Protein AF-A0A316QH50-F1 (afdb_monomer_lite)

Secondary structure (DSSP, 8-state):
-PPEEEEEEEEEETTEEEEEEEEEETTTEEEEE-HHHHHHHHHH-SSEEESEEE-TTT-SEEE-TTTT-----EEE-STT--EESSTTS-TTTTTEEEEEEEEETTEEEEEEEETT--EEEESS----S------

Structure (mmCIF, N/CA/C/O backbone):
data_AF-A0A316QH50-F1
#
_entry.id   AF-A0A316QH50-F1
#
loop_
_atom_site.group_PDB
_atom_site.id
_atom_site.type_symbol
_atom_site.label_atom_id
_atom_site.label_alt_id
_atom_site.label_comp_id
_atom_site.label_asym_id
_atom_site.label_entity_id
_atom_site.label_seq_id
_atom_site.pdbx_PDB_ins_code
_atom_site.Cartn_x
_atom_site.Cartn_y
_atom_site.Cartn_z
_atom_site.occupancy
_atom_site.B_iso_or_equiv
_atom_site.auth_seq_id
_atom_site.auth_comp_id
_atom_site.auth_asym_id
_atom_site.auth_atom_id
_atom_site.pdbx_PDB_model_num
ATOM 1 N N . MET A 1 1 ? -9.126 8.677 -16.402 1.00 55.25 1 MET A N 1
ATOM 2 C CA . MET A 1 1 ? -8.039 7.739 -16.048 1.00 55.25 1 MET A CA 1
ATOM 3 C C . MET A 1 1 ? -8.202 7.402 -14.581 1.00 55.25 1 MET A C 1
ATOM 5 O O . MET A 1 1 ? -8.255 8.334 -13.790 1.00 55.25 1 MET A O 1
ATOM 9 N N . CYS A 1 2 ? -8.343 6.121 -14.247 1.00 78.88 2 CYS A N 1
ATOM 10 C CA . CYS A 1 2 ? -8.346 5.657 -12.861 1.00 78.88 2 CYS A CA 1
ATOM 11 C C . CYS A 1 2 ? -6.913 5.779 -12.317 1.00 78.88 2 CYS A C 1
ATOM 13 O O . CYS A 1 2 ? -5.985 5.302 -12.977 1.00 78.88 2 CYS A O 1
ATOM 15 N N . ARG A 1 3 ? -6.699 6.487 -11.199 1.00 91.44 3 ARG A N 1
ATOM 16 C CA . ARG A 1 3 ? -5.365 6.526 -10.568 1.00 91.44 3 ARG A CA 1
ATOM 17 C C . ARG A 1 3 ? -5.159 5.218 -9.808 1.00 91.44 3 ARG A C 1
ATOM 19 O O . ARG A 1 3 ? -6.117 4.682 -9.256 1.00 91.44 3 ARG A O 1
ATOM 26 N N . LYS A 1 4 ? -3.923 4.722 -9.761 1.00 92.81 4 LYS A N 1
ATOM 27 C CA . LYS A 1 4 ? -3.580 3.562 -8.927 1.00 92.81 4 LYS A CA 1
ATOM 28 C C . LYS A 1 4 ? -2.922 4.046 -7.650 1.00 92.81 4 LYS A C 1
ATOM 30 O O . LYS A 1 4 ? -1.982 4.834 -7.723 1.00 92.81 4 LYS A O 1
ATOM 35 N N . LEU A 1 5 ? -3.415 3.585 -6.514 1.00 93.69 5 LEU A N 1
ATOM 36 C CA . LEU A 1 5 ? -2.927 3.922 -5.188 1.00 93.69 5 LEU A CA 1
ATOM 37 C C . LEU A 1 5 ? -2.347 2.661 -4.558 1.00 93.69 5 LEU A C 1
ATOM 39 O O . LEU A 1 5 ? -3.079 1.721 -4.267 1.00 93.69 5 LEU A O 1
ATOM 43 N N . ILE A 1 6 ? -1.034 2.628 -4.371 1.00 91.44 6 ILE A N 1
ATOM 44 C CA . ILE A 1 6 ? -0.335 1.474 -3.802 1.00 91.44 6 ILE A CA 1
ATOM 45 C C . ILE A 1 6 ? 0.029 1.816 -2.364 1.00 91.44 6 ILE A C 1
ATOM 47 O O . ILE A 1 6 ? 0.775 2.770 -2.151 1.00 91.44 6 ILE A O 1
ATOM 51 N N . VAL A 1 7 ? -0.497 1.078 -1.387 1.00 90.50 7 VAL A N 1
ATOM 52 C CA . VAL A 1 7 ? -0.192 1.316 0.032 1.00 90.50 7 VAL A CA 1
ATOM 53 C C . VAL A 1 7 ? 1.290 1.082 0.292 1.00 90.50 7 VAL A C 1
ATOM 55 O O . VAL A 1 7 ? 1.805 0.005 -0.003 1.00 90.50 7 VAL A O 1
ATOM 58 N N . THR A 1 8 ? 1.959 2.086 0.863 1.00 88.00 8 THR A N 1
ATOM 59 C CA . THR A 1 8 ? 3.381 2.013 1.203 1.00 88.00 8 THR A CA 1
ATOM 60 C C . THR A 1 8 ? 3.646 1.864 2.688 1.00 88.00 8 THR A C 1
ATOM 62 O O . THR A 1 8 ? 4.455 1.027 3.077 1.00 88.00 8 THR A O 1
ATOM 65 N N . ASN A 1 9 ? 2.967 2.657 3.516 1.00 89.62 9 ASN A N 1
ATOM 66 C CA . ASN A 1 9 ? 3.182 2.676 4.959 1.00 89.62 9 ASN A CA 1
ATOM 67 C C . ASN A 1 9 ? 1.857 2.880 5.697 1.00 89.62 9 ASN A C 1
ATOM 69 O O . ASN A 1 9 ? 0.937 3.514 5.178 1.00 89.62 9 ASN A O 1
ATOM 73 N N . GLU A 1 10 ? 1.809 2.425 6.945 1.00 91.44 10 GLU A N 1
ATOM 74 C CA . GLU A 1 10 ? 0.779 2.810 7.906 1.00 91.44 10 GLU A CA 1
ATOM 75 C C . GLU A 1 10 ? 1.294 3.903 8.834 1.00 91.44 10 GLU A C 1
ATOM 77 O O . GLU A 1 10 ? 2.422 3.847 9.326 1.00 91.44 10 GLU A O 1
ATOM 82 N N . LEU A 1 11 ? 0.450 4.894 9.100 1.00 92.25 11 LEU A N 1
ATOM 83 C CA . LEU A 1 11 ? 0.769 6.036 9.943 1.00 92.25 11 LEU A CA 1
ATOM 84 C C . LEU A 1 11 ? 0.195 5.839 11.339 1.00 92.25 11 LEU A C 1
ATOM 86 O O . LEU A 1 11 ? -1.002 5.592 11.491 1.00 92.25 11 LEU A O 1
ATOM 90 N N . PHE A 1 12 ? 1.031 6.014 12.358 1.00 91.56 12 PHE A N 1
ATOM 91 C CA . PHE A 1 12 ? 0.646 5.913 13.762 1.00 91.56 12 PHE A CA 1
ATOM 92 C C . PHE A 1 12 ? 1.090 7.146 14.556 1.00 91.56 12 PHE A C 1
ATOM 94 O O . PHE A 1 12 ? 2.076 7.797 14.228 1.00 91.56 12 PHE A O 1
ATOM 101 N N . LEU A 1 13 ? 0.371 7.444 15.636 1.00 88.69 13 LEU A N 1
ATOM 102 C CA . LEU A 1 13 ? 0.790 8.353 16.700 1.00 88.69 13 LEU A CA 1
ATOM 103 C C . LEU A 1 13 ? 0.671 7.607 18.029 1.00 88.69 13 LEU A C 1
ATOM 105 O O . LEU A 1 13 ? -0.430 7.410 18.549 1.00 88.69 13 LEU A O 1
ATOM 109 N N . GLY A 1 14 ? 1.805 7.153 18.565 1.00 86.19 14 GLY A N 1
ATOM 110 C CA . GLY A 1 14 ? 1.794 6.175 19.653 1.00 86.19 14 GLY A CA 1
ATOM 111 C C . GLY A 1 14 ? 1.090 4.888 19.207 1.00 86.19 14 GLY A C 1
ATOM 112 O O . GLY A 1 14 ? 1.459 4.309 18.191 1.00 86.19 14 GLY A O 1
ATOM 113 N N . SER A 1 15 ? 0.058 4.460 19.939 1.00 85.94 15 SER A N 1
ATOM 114 C CA . SER A 1 15 ? -0.761 3.283 19.603 1.00 85.94 15 SER A CA 1
ATOM 115 C C . SER A 1 15 ? -1.937 3.577 18.664 1.00 85.94 15 SER A C 1
ATOM 117 O O . SER A 1 15 ? -2.634 2.655 18.249 1.00 85.94 15 SER A O 1
ATOM 119 N N . ARG A 1 16 ? -2.192 4.849 18.334 1.00 89.81 16 ARG A N 1
ATOM 120 C CA . ARG A 1 16 ? -3.332 5.249 17.505 1.00 89.81 16 ARG A CA 1
ATOM 121 C C . ARG A 1 16 ? -2.949 5.261 16.030 1.00 89.81 16 ARG A C 1
ATOM 123 O O . ARG A 1 16 ? -2.061 6.017 15.645 1.00 89.81 16 ARG A O 1
ATOM 130 N N . GLN A 1 17 ? -3.688 4.530 15.202 1.00 90.94 17 GLN A N 1
ATOM 131 C CA . GLN A 1 17 ? -3.578 4.639 13.749 1.00 90.94 17 GLN A CA 1
ATOM 132 C C . GLN A 1 17 ? -4.154 5.979 13.258 1.00 90.94 17 GLN A C 1
ATOM 134 O O . GLN A 1 17 ? -5.227 6.414 13.684 1.00 90.94 17 GLN A O 1
ATOM 139 N N . LEU A 1 18 ? -3.419 6.648 12.372 1.00 93.38 18 LEU A N 1
ATOM 140 C CA . LEU A 1 18 ? -3.817 7.900 11.725 1.00 93.38 18 LEU A CA 1
ATOM 141 C C . LEU A 1 18 ? -4.323 7.673 10.298 1.00 93.38 18 LEU A C 1
ATOM 143 O O . LEU A 1 18 ? -5.246 8.357 9.855 1.00 93.38 18 LEU A O 1
ATOM 147 N N . GLY A 1 19 ? -3.724 6.723 9.580 1.00 94.38 19 GLY A N 1
ATOM 148 C CA . GLY A 1 19 ? -4.037 6.478 8.180 1.00 94.38 19 GLY A CA 1
ATOM 149 C C . GLY A 1 19 ? -2.936 5.716 7.457 1.00 94.38 19 GLY A C 1
ATOM 150 O O . GLY A 1 19 ? -2.190 4.954 8.070 1.00 94.38 19 GLY A O 1
ATOM 151 N N . TYR A 1 20 ? -2.851 5.945 6.154 1.00 94.06 20 TYR A N 1
ATOM 152 C CA . TYR A 1 20 ? -1.960 5.259 5.230 1.00 94.06 20 TYR A CA 1
ATOM 153 C C . TYR A 1 20 ? -1.273 6.267 4.318 1.00 94.06 20 TYR A C 1
ATOM 155 O O . TYR A 1 20 ? -1.890 7.235 3.870 1.00 94.06 20 TYR A O 1
ATOM 163 N N . GLU A 1 21 ? -0.017 5.990 3.992 1.00 93.69 21 GLU A N 1
ATOM 164 C CA . GLU A 1 21 ? 0.671 6.607 2.864 1.00 93.69 21 GLU A CA 1
ATOM 165 C C . GLU A 1 21 ? 0.545 5.693 1.653 1.00 93.69 21 GLU A C 1
ATOM 167 O O . GLU A 1 21 ? 0.735 4.477 1.758 1.00 93.69 21 GLU A O 1
ATOM 172 N N . LEU A 1 22 ? 0.231 6.280 0.502 1.00 93.00 22 LEU A N 1
ATOM 173 C CA . LEU A 1 22 ? 0.083 5.567 -0.755 1.00 93.00 22 LEU A CA 1
ATOM 174 C C . LEU A 1 22 ? 0.911 6.233 -1.844 1.00 93.00 22 LEU A C 1
ATOM 176 O O . LEU A 1 22 ? 0.954 7.459 -1.960 1.00 93.00 22 LEU A O 1
ATOM 180 N N . TYR A 1 23 ? 1.516 5.415 -2.694 1.00 92.38 23 TYR A N 1
ATOM 181 C CA . TYR A 1 23 ? 2.143 5.868 -3.921 1.00 92.38 23 TYR A CA 1
ATOM 182 C C . TYR A 1 23 ? 1.113 5.928 -5.051 1.00 92.38 23 TYR A C 1
ATOM 184 O O . TYR A 1 23 ? 0.477 4.928 -5.390 1.00 92.38 23 TYR A O 1
ATOM 192 N N . SER A 1 24 ? 0.944 7.115 -5.629 1.00 93.31 24 SER A N 1
ATOM 193 C CA . SER A 1 24 ? -0.056 7.418 -6.651 1.00 93.31 24 SER A CA 1
ATOM 194 C C . SER A 1 24 ? 0.552 7.354 -8.049 1.00 93.31 24 SER A C 1
ATOM 196 O O . SER A 1 24 ? 1.401 8.169 -8.418 1.00 93.31 24 SER A O 1
ATOM 198 N N . LEU A 1 25 ? 0.091 6.410 -8.867 1.00 90.50 25 LEU A N 1
ATOM 199 C CA . LEU A 1 25 ? 0.437 6.301 -10.284 1.00 90.50 25 LEU A CA 1
ATOM 200 C C . LEU A 1 25 ? -0.676 6.889 -11.173 1.00 90.50 25 LEU A C 1
ATOM 202 O O . LEU A 1 25 ? -1.862 6.736 -10.865 1.00 90.50 25 LEU A O 1
ATOM 206 N N . PRO A 1 26 ? -0.323 7.524 -12.311 1.00 90.12 26 PRO A N 1
ATOM 207 C CA . PRO A 1 26 ? 1.025 7.623 -12.888 1.00 90.12 26 PRO A CA 1
ATOM 208 C C . PRO A 1 26 ? 1.850 8.822 -12.389 1.00 90.12 26 PRO A C 1
ATOM 210 O O . PRO A 1 26 ? 3.000 8.965 -12.790 1.00 90.12 26 PRO A O 1
ATOM 213 N N . LYS A 1 27 ? 1.282 9.698 -11.550 1.00 90.25 27 LYS A N 1
ATOM 214 C CA . LYS A 1 27 ? 1.926 10.959 -11.140 1.00 90.25 27 LYS A CA 1
ATOM 215 C C . LYS A 1 27 ? 3.234 10.770 -10.364 1.00 90.25 27 LYS A C 1
ATOM 217 O O . LYS A 1 27 ? 4.097 11.638 -10.421 1.00 90.25 27 LYS A O 1
ATOM 222 N N . GLY A 1 28 ? 3.381 9.655 -9.654 1.00 88.94 28 GLY A N 1
ATOM 223 C CA . GLY A 1 28 ? 4.561 9.340 -8.855 1.00 88.94 28 GLY A CA 1
ATOM 224 C C . GLY A 1 28 ? 4.676 10.164 -7.570 1.00 88.94 28 GLY A C 1
ATOM 225 O O . GLY A 1 28 ? 5.790 10.465 -7.133 1.00 88.94 28 GLY A O 1
ATOM 226 N N . GLU A 1 29 ? 3.537 10.546 -6.993 1.00 92.19 29 GLU A N 1
ATOM 227 C CA . GLU A 1 29 ? 3.428 11.311 -5.745 1.00 92.19 29 GLU A CA 1
ATOM 228 C C . GLU A 1 29 ? 3.059 10.402 -4.566 1.00 92.19 29 GLU A C 1
ATOM 230 O O . GLU A 1 29 ? 2.436 9.355 -4.752 1.00 92.19 29 GLU A O 1
ATOM 235 N N . VAL A 1 30 ? 3.433 10.815 -3.356 1.00 91.88 30 VAL A N 1
ATOM 236 C CA . VAL A 1 30 ? 2.981 10.182 -2.112 1.00 91.88 30 VAL A CA 1
ATOM 237 C C . VAL A 1 30 ? 1.783 10.968 -1.603 1.00 91.88 30 VAL A C 1
ATOM 239 O O . VAL A 1 30 ? 1.832 12.195 -1.526 1.00 91.88 30 VAL A O 1
ATOM 242 N N . VAL A 1 31 ? 0.708 10.260 -1.288 1.00 95.00 31 VAL A N 1
ATOM 243 C CA . VAL A 1 31 ? -0.541 10.829 -0.780 1.00 95.00 31 VAL A CA 1
ATOM 244 C C . VAL A 1 31 ? -0.933 10.135 0.511 1.00 95.00 31 VAL A C 1
ATOM 246 O O . VAL A 1 31 ? -0.689 8.943 0.680 1.00 95.00 31 VAL A O 1
ATOM 249 N N . GLU A 1 32 ? -1.561 10.879 1.411 1.00 95.31 32 GLU A N 1
ATOM 250 C CA . GLU A 1 32 ? -2.022 10.367 2.697 1.00 95.31 32 GLU A CA 1
ATOM 251 C C . GLU A 1 32 ? -3.543 10.264 2.717 1.00 95.31 32 GLU A C 1
ATOM 253 O O . GLU A 1 32 ? -4.251 11.166 2.260 1.00 95.31 32 GLU A O 1
ATOM 258 N N . PHE A 1 33 ? -4.040 9.156 3.255 1.00 96.00 33 PHE A N 1
ATOM 259 C CA . PHE A 1 33 ? -5.463 8.906 3.434 1.00 96.00 33 PHE A CA 1
ATOM 260 C C . PHE A 1 33 ? -5.722 8.430 4.855 1.00 96.00 33 PHE A C 1
ATOM 262 O O . PHE A 1 33 ? -5.026 7.556 5.367 1.00 96.00 33 PHE A O 1
ATOM 269 N N . THR A 1 34 ? -6.777 8.950 5.477 1.00 95.44 34 THR A N 1
ATOM 270 C CA . THR A 1 34 ? -7.361 8.280 6.646 1.00 95.44 34 THR A CA 1
ATOM 271 C C . THR A 1 34 ? -7.948 6.934 6.220 1.00 95.44 34 THR A C 1
ATOM 273 O O . THR A 1 34 ? -8.330 6.757 5.061 1.00 95.44 34 THR A O 1
ATOM 276 N N . GLU A 1 35 ? -8.087 5.998 7.159 1.00 94.12 35 GLU A N 1
ATOM 277 C CA . GLU A 1 35 ? -8.694 4.689 6.882 1.00 94.12 35 GLU A CA 1
ATOM 278 C C . GLU A 1 35 ? -10.079 4.827 6.231 1.00 94.12 35 GLU A C 1
ATOM 280 O O . GLU A 1 35 ? -10.366 4.185 5.223 1.00 94.12 35 GLU A O 1
ATOM 285 N N . LYS A 1 36 ? -10.908 5.748 6.740 1.00 94.50 36 LYS A N 1
ATOM 286 C CA . LYS A 1 36 ? -12.231 6.030 6.175 1.00 94.50 36 LYS A CA 1
ATOM 287 C C . LYS A 1 36 ? -12.148 6.477 4.714 1.00 94.50 36 LYS A C 1
ATOM 289 O O . LYS A 1 36 ? -12.840 5.920 3.872 1.00 94.50 36 LYS A O 1
ATOM 294 N N . GLN A 1 37 ? -11.291 7.451 4.403 1.00 95.19 37 GLN A N 1
ATOM 295 C CA . GLN A 1 37 ? -11.156 7.943 3.028 1.00 95.19 37 GLN A CA 1
ATOM 296 C C . GLN A 1 37 ? -10.647 6.849 2.083 1.00 95.19 37 GLN A C 1
ATOM 298 O O . GLN A 1 37 ? -11.069 6.802 0.929 1.00 95.19 37 GLN A O 1
ATOM 303 N N . LEU A 1 38 ? -9.750 5.976 2.552 1.00 95.12 38 LEU A N 1
ATOM 304 C CA . LEU A 1 38 ? -9.228 4.879 1.743 1.00 95.12 38 LEU A CA 1
ATOM 305 C C . LEU A 1 38 ? -10.293 3.802 1.489 1.00 95.12 38 LEU A C 1
ATOM 307 O O . LEU A 1 38 ? -10.438 3.346 0.356 1.00 95.12 38 LEU A O 1
ATOM 311 N N . ARG A 1 39 ? -11.101 3.464 2.501 1.00 94.69 39 ARG A N 1
ATOM 312 C CA . ARG A 1 39 ? -12.272 2.585 2.347 1.00 94.69 39 ARG A CA 1
ATOM 313 C C . ARG A 1 39 ? -13.277 3.146 1.347 1.00 94.69 39 ARG A C 1
ATOM 315 O O . ARG A 1 39 ? -13.708 2.421 0.455 1.00 94.69 39 ARG A O 1
ATOM 322 N N . ASP A 1 40 ? -13.596 4.435 1.446 1.00 93.88 40 ASP A N 1
ATOM 323 C CA . ASP A 1 40 ? -14.498 5.104 0.504 1.00 93.88 40 ASP A CA 1
ATOM 324 C C . ASP A 1 40 ? -13.949 5.032 -0.936 1.00 93.88 40 ASP A C 1
ATOM 326 O O . ASP A 1 40 ? -14.712 4.825 -1.880 1.00 93.88 40 ASP A O 1
ATOM 330 N N . CYS A 1 41 ? -12.623 5.127 -1.124 1.00 93.25 41 CYS A N 1
ATOM 331 C CA . CYS A 1 41 ? -11.996 4.952 -2.441 1.00 93.25 41 CYS A CA 1
ATOM 332 C C . CYS A 1 41 ? -12.215 3.540 -3.004 1.00 93.25 41 CYS A C 1
ATOM 334 O O . CYS A 1 41 ? -12.568 3.414 -4.177 1.00 93.25 41 CYS A O 1
ATOM 336 N N . ILE A 1 42 ? -12.052 2.502 -2.174 1.00 93.31 42 ILE A N 1
ATOM 337 C CA . ILE A 1 42 ? -12.273 1.100 -2.567 1.00 93.31 42 ILE A CA 1
ATOM 338 C C . ILE A 1 42 ? -13.743 0.873 -2.942 1.00 93.31 42 ILE A C 1
ATOM 340 O O . ILE A 1 42 ? -14.028 0.307 -3.993 1.00 93.31 42 ILE A O 1
ATOM 344 N N . ILE A 1 43 ? -14.677 1.356 -2.117 1.00 93.38 43 ILE A N 1
ATOM 345 C CA . ILE A 1 43 ? -16.122 1.156 -2.312 1.00 93.38 43 ILE A CA 1
ATOM 346 C C . ILE A 1 43 ? -16.623 1.866 -3.574 1.00 93.38 43 ILE A C 1
ATOM 348 O O . ILE A 1 43 ? -17.410 1.306 -4.335 1.00 93.38 43 ILE A O 1
ATOM 352 N N . HIS A 1 44 ? -16.193 3.108 -3.804 1.00 91.88 44 HIS A N 1
ATOM 353 C CA . HIS A 1 44 ? -16.668 3.897 -4.940 1.00 91.88 44 HIS A CA 1
ATOM 354 C C . HIS A 1 44 ? -15.937 3.589 -6.253 1.00 91.88 44 HIS A C 1
ATOM 356 O O . HIS A 1 44 ? -16.412 3.999 -7.313 1.00 91.88 44 HIS A O 1
ATOM 362 N N . GLY A 1 45 ? -14.789 2.905 -6.206 1.00 87.00 45 GLY A N 1
ATOM 363 C CA . GLY A 1 45 ? -14.083 2.400 -7.388 1.00 87.00 45 GLY A CA 1
ATOM 364 C C . GLY A 1 45 ? -13.549 3.476 -8.341 1.00 87.00 45 GLY A C 1
ATOM 365 O O . GLY A 1 45 ? -13.223 3.178 -9.489 1.00 87.00 45 GLY A O 1
ATOM 366 N N . LYS A 1 46 ? -13.469 4.741 -7.901 1.00 83.75 46 LYS A N 1
ATOM 367 C CA . LYS A 1 46 ? -12.901 5.838 -8.707 1.00 83.75 46 LYS A CA 1
ATOM 368 C C . LYS A 1 46 ? -11.390 5.683 -8.905 1.00 83.75 46 LYS A C 1
ATOM 370 O O . LYS A 1 46 ? -10.854 6.168 -9.903 1.00 83.75 46 LYS A O 1
ATOM 375 N N . ASP A 1 47 ? -10.745 5.030 -7.945 1.00 91.00 47 ASP A N 1
ATOM 376 C CA . ASP A 1 47 ? -9.315 4.770 -7.883 1.00 91.00 47 ASP A CA 1
ATOM 377 C C . ASP A 1 47 ? -9.088 3.279 -7.624 1.00 91.00 47 ASP A C 1
ATOM 379 O O . ASP A 1 47 ? -9.847 2.653 -6.885 1.00 91.00 47 ASP A O 1
ATOM 383 N N . GLU A 1 48 ? -8.037 2.710 -8.206 1.00 92.00 48 GLU A N 1
ATOM 384 C CA . GLU A 1 48 ? -7.635 1.332 -7.930 1.00 92.00 48 GLU A CA 1
ATOM 385 C C . GLU A 1 48 ? -6.692 1.328 -6.727 1.00 92.00 48 GLU A C 1
ATOM 387 O O . GLU A 1 48 ? -5.585 1.866 -6.809 1.00 92.00 48 GLU A O 1
ATOM 392 N N . VAL A 1 49 ? -7.115 0.728 -5.617 1.00 92.38 49 VAL A N 1
ATOM 393 C CA . VAL A 1 49 ? -6.300 0.612 -4.401 1.00 92.38 49 VAL A CA 1
ATOM 394 C C . VAL A 1 49 ? -5.636 -0.761 -4.361 1.00 92.38 49 VAL A C 1
ATOM 396 O O . VAL A 1 49 ? -6.294 -1.775 -4.569 1.00 92.38 49 VAL A O 1
ATOM 399 N N . TYR A 1 50 ? -4.335 -0.783 -4.084 1.00 90.44 50 TYR A N 1
ATOM 400 C CA . TYR A 1 50 ? -3.515 -1.987 -4.013 1.00 90.44 50 TYR A CA 1
ATOM 401 C C . TYR A 1 50 ? -2.843 -2.110 -2.646 1.00 90.44 50 TYR A C 1
ATOM 403 O O . TYR A 1 50 ? -2.357 -1.127 -2.082 1.00 90.44 50 TYR A O 1
ATOM 411 N N . GLY A 1 51 ? -2.787 -3.344 -2.150 1.00 86.81 51 GLY A N 1
ATOM 412 C CA . GLY A 1 51 ? -2.127 -3.730 -0.907 1.00 86.81 51 GLY A CA 1
ATOM 413 C C . GLY A 1 51 ? -3.077 -3.941 0.270 1.00 86.81 51 GLY A C 1
ATOM 414 O O . GLY A 1 51 ? -2.770 -4.770 1.116 1.00 86.81 51 GLY A O 1
ATOM 415 N N . VAL A 1 52 ? -4.227 -3.261 0.310 1.00 90.69 52 VAL A N 1
ATOM 416 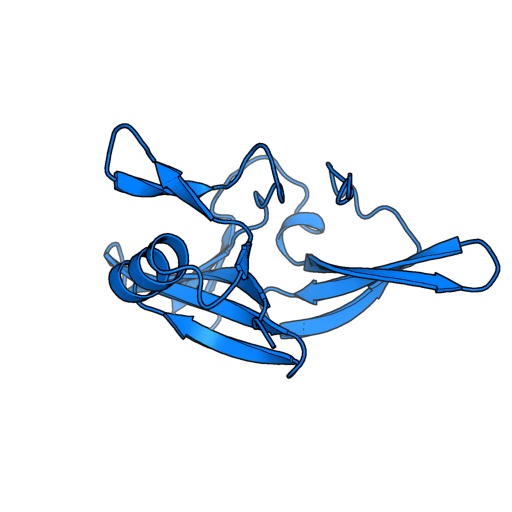C CA . VAL A 1 52 ? -5.306 -3.478 1.296 1.00 90.69 52 VAL A CA 1
ATOM 417 C C . VAL A 1 52 ? -6.564 -4.022 0.616 1.00 90.69 52 VAL A C 1
ATOM 419 O O . VAL A 1 52 ? -6.845 -3.676 -0.531 1.00 90.69 52 VAL A O 1
ATOM 422 N N . ILE A 1 53 ? -7.370 -4.771 1.366 1.00 92.31 53 ILE A N 1
ATOM 423 C CA . ILE A 1 53 ? -8.773 -5.081 1.058 1.00 92.31 53 ILE A CA 1
ATOM 424 C C . ILE A 1 53 ? -9.664 -4.734 2.256 1.00 92.31 53 ILE A C 1
ATOM 426 O O . ILE A 1 53 ? -9.177 -4.565 3.374 1.00 92.31 53 ILE A O 1
ATOM 430 N N . ILE A 1 54 ? -10.974 -4.622 2.027 1.00 94.50 54 ILE A N 1
ATOM 431 C CA . ILE A 1 54 ? -11.957 -4.504 3.110 1.00 94.50 54 ILE A CA 1
ATOM 432 C C . ILE A 1 54 ? -12.318 -5.920 3.562 1.00 94.50 54 ILE A C 1
ATOM 434 O O . ILE A 1 54 ? -12.800 -6.713 2.758 1.00 94.50 54 ILE A O 1
ATOM 438 N N . SER A 1 55 ? -12.084 -6.222 4.837 1.00 92.81 55 SER A N 1
ATOM 439 C CA . SER A 1 55 ? -12.523 -7.465 5.473 1.00 92.81 55 SER A CA 1
ATOM 440 C C . SER A 1 55 ? -14.045 -7.592 5.397 1.00 92.81 55 SER A C 1
ATOM 442 O O . SER A 1 55 ? -14.755 -6.682 5.828 1.00 92.81 55 SER A O 1
ATOM 444 N N . GLU A 1 56 ? -14.554 -8.712 4.884 1.00 90.50 56 GLU A N 1
ATOM 445 C CA . GLU A 1 56 ? -16.001 -8.975 4.849 1.00 90.50 56 GLU A CA 1
ATOM 446 C C . GLU A 1 56 ? -16.584 -9.142 6.263 1.00 90.50 56 GLU A C 1
ATOM 448 O O . GLU A 1 56 ? -17.721 -8.740 6.507 1.00 90.50 56 GLU A O 1
ATOM 453 N N . ASP A 1 57 ? -15.788 -9.656 7.207 1.00 91.19 57 ASP A N 1
ATOM 454 C CA . ASP A 1 57 ? -16.222 -9.943 8.578 1.00 91.19 57 ASP A CA 1
ATOM 455 C C . ASP A 1 57 ? -16.263 -8.690 9.464 1.00 91.19 57 ASP A C 1
ATOM 457 O O . ASP A 1 57 ? -17.199 -8.491 10.240 1.00 91.19 57 ASP A O 1
ATOM 461 N N . THR A 1 58 ? -15.230 -7.843 9.379 1.00 91.19 58 THR A N 1
ATOM 462 C CA . THR A 1 58 ? -15.053 -6.689 10.284 1.00 91.19 58 THR A CA 1
ATOM 463 C C . THR A 1 58 ? -15.329 -5.349 9.611 1.00 91.19 58 THR A C 1
ATOM 465 O O . THR A 1 58 ? -15.551 -4.344 10.286 1.00 91.19 58 THR A O 1
ATOM 468 N N . GLY A 1 59 ? -15.311 -5.300 8.277 1.00 90.19 59 GLY A N 1
ATOM 469 C CA . GLY A 1 59 ? -15.369 -4.058 7.510 1.00 90.19 59 GLY A CA 1
ATOM 470 C C . GLY A 1 59 ? -14.106 -3.196 7.618 1.00 90.19 59 GLY A C 1
ATOM 471 O O . GLY A 1 59 ? -14.103 -2.078 7.104 1.00 90.19 59 GLY A O 1
ATOM 472 N N . GLU A 1 60 ? -13.053 -3.671 8.283 1.00 90.69 60 GLU A N 1
ATOM 473 C CA . GLU A 1 60 ? -11.778 -2.964 8.450 1.00 90.69 60 GLU A CA 1
ATOM 474 C C . GLU A 1 60 ? -10.838 -3.216 7.267 1.00 90.69 60 GLU A C 1
ATOM 476 O O . GLU A 1 60 ? -11.004 -4.180 6.514 1.00 90.69 60 GLU A O 1
ATOM 481 N N . LEU A 1 61 ? -9.834 -2.351 7.101 1.00 92.06 61 LEU A N 1
ATOM 482 C CA . LEU A 1 61 ? -8.777 -2.582 6.118 1.00 92.06 61 LEU A CA 1
ATOM 483 C C . LEU A 1 61 ? -7.786 -3.630 6.627 1.00 92.06 61 LEU A C 1
ATOM 485 O O . LEU A 1 61 ? -7.137 -3.445 7.656 1.00 92.06 61 LEU A O 1
ATOM 489 N N . ILE A 1 62 ? -7.629 -4.703 5.859 1.00 89.81 62 ILE A N 1
ATOM 490 C CA . ILE A 1 62 ? -6.659 -5.772 6.109 1.00 89.81 62 ILE A CA 1
ATOM 491 C C . ILE A 1 62 ? -5.701 -5.899 4.915 1.00 89.81 62 ILE A C 1
ATOM 493 O O . ILE A 1 62 ? -6.037 -5.435 3.821 1.00 89.81 62 ILE A O 1
ATOM 497 N N . PRO A 1 63 ? -4.508 -6.497 5.085 1.00 85.75 63 PRO A N 1
ATOM 498 C CA . PRO A 1 63 ? -3.623 -6.789 3.962 1.00 85.75 63 PRO A CA 1
ATOM 499 C C . PRO A 1 63 ? -4.306 -7.609 2.879 1.00 85.75 63 PRO A C 1
ATOM 501 O O . PRO A 1 63 ? -5.002 -8.585 3.154 1.00 85.75 63 PRO A O 1
ATOM 504 N N . ASP A 1 64 ? -4.039 -7.238 1.635 1.00 85.88 64 ASP A N 1
ATOM 505 C CA . ASP A 1 64 ? -4.336 -8.071 0.485 1.00 85.88 64 ASP A CA 1
ATOM 506 C C . ASP A 1 64 ? -3.300 -9.199 0.402 1.00 85.88 64 ASP A C 1
ATOM 508 O O . ASP A 1 64 ? -2.218 -9.015 -0.157 1.00 85.88 64 ASP A O 1
ATOM 512 N N . GLU A 1 65 ? -3.615 -10.355 0.987 1.00 76.38 65 GLU A N 1
ATOM 513 C CA . GLU A 1 65 ? -2.756 -11.549 0.974 1.00 76.38 65 GLU A CA 1
ATOM 514 C C . GLU A 1 65 ? -2.953 -12.441 -0.266 1.00 76.38 65 GLU A C 1
ATOM 516 O O . GLU A 1 65 ? -2.289 -13.467 -0.385 1.00 76.38 65 GLU A O 1
ATOM 521 N N . GLN A 1 66 ? -3.865 -12.107 -1.186 1.00 74.56 66 GLN A N 1
ATOM 522 C CA . GLN A 1 66 ? -4.193 -12.980 -2.327 1.00 74.56 66 GLN A CA 1
ATOM 523 C C . GLN A 1 66 ? -3.971 -12.315 -3.689 1.00 74.56 66 GLN A C 1
ATOM 525 O O . GLN A 1 66 ? -3.616 -12.997 -4.650 1.00 74.56 66 GLN A O 1
ATOM 530 N N . GLY A 1 67 ? -4.191 -11.005 -3.788 1.00 75.94 67 GLY A N 1
ATOM 531 C CA . GLY A 1 67 ? -4.056 -10.227 -5.013 1.00 75.94 67 GLY A CA 1
ATOM 532 C C . GLY A 1 67 ? -2.659 -9.638 -5.177 1.00 75.94 67 GLY A C 1
ATOM 533 O O . GLY A 1 67 ? -1.778 -10.243 -5.785 1.00 75.94 67 GLY A O 1
ATOM 534 N N . PHE A 1 68 ? -2.468 -8.417 -4.677 1.00 69.62 68 PHE A N 1
ATOM 535 C CA . PHE A 1 68 ? -1.204 -7.684 -4.774 1.00 69.62 68 PHE A CA 1
ATOM 536 C C . PHE A 1 68 ? -0.122 -8.223 -3.827 1.00 69.62 68 PHE A C 1
ATOM 538 O O . PHE A 1 68 ? 1.056 -8.009 -4.092 1.00 69.62 68 PHE A O 1
ATOM 545 N N . TYR A 1 69 ? -0.515 -8.935 -2.762 1.00 63.69 69 TYR A N 1
ATOM 546 C CA . TYR A 1 69 ? 0.379 -9.523 -1.760 1.00 63.69 69 TYR A CA 1
ATOM 547 C C . TYR A 1 69 ? 1.348 -8.500 -1.141 1.00 63.69 69 TYR A C 1
ATOM 549 O O . TYR A 1 69 ? 2.546 -8.483 -1.416 1.00 63.69 69 TYR A O 1
ATOM 557 N N . CYS A 1 70 ? 0.834 -7.622 -0.276 1.00 66.00 70 CYS A N 1
ATOM 558 C CA . CYS A 1 70 ? 1.637 -6.572 0.367 1.00 66.00 70 CYS A CA 1
ATOM 559 C C . CYS A 1 70 ? 1.894 -6.888 1.850 1.00 66.00 70 CYS A C 1
ATOM 561 O O . CYS A 1 70 ? 1.177 -6.410 2.724 1.00 66.00 70 CYS A O 1
ATOM 563 N N . ARG A 1 71 ? 2.921 -7.694 2.162 1.00 66.38 71 ARG A N 1
ATOM 564 C CA . ARG A 1 71 ? 3.353 -7.940 3.563 1.00 66.38 71 ARG A CA 1
ATOM 565 C C . ARG A 1 71 ? 4.545 -7.095 4.011 1.00 66.38 71 ARG A C 1
ATOM 567 O O . ARG A 1 71 ? 4.893 -7.087 5.187 1.00 66.38 71 ARG A O 1
ATOM 574 N N . ASN A 1 72 ? 5.137 -6.343 3.095 1.00 69.56 72 ASN A N 1
ATOM 575 C CA . ASN A 1 72 ? 6.260 -5.432 3.316 1.00 69.56 72 ASN A CA 1
ATOM 576 C C . ASN A 1 72 ? 5.849 -4.059 3.876 1.00 69.56 72 ASN A C 1
ATOM 578 O O . ASN A 1 72 ? 6.526 -3.060 3.650 1.00 69.56 72 ASN A O 1
ATOM 582 N N . TRP A 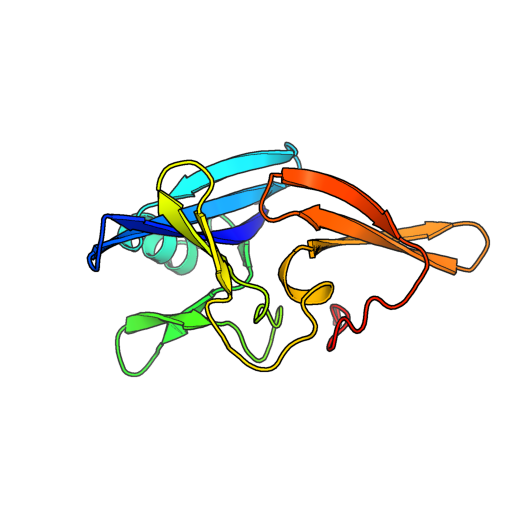1 73 ? 4.730 -3.984 4.594 1.00 75.75 73 TRP A N 1
ATOM 583 C CA . TRP A 1 73 ? 4.291 -2.738 5.204 1.00 75.75 73 TRP A CA 1
ATOM 584 C C . TRP A 1 73 ? 5.155 -2.332 6.379 1.00 75.75 73 TRP A C 1
ATOM 586 O O . TRP A 1 73 ? 5.498 -3.140 7.245 1.00 75.75 73 TRP A O 1
ATOM 596 N N . MET A 1 74 ? 5.404 -1.030 6.443 1.00 84.88 74 MET A N 1
ATOM 597 C CA . MET A 1 74 ? 6.073 -0.401 7.565 1.00 84.88 74 MET A CA 1
ATOM 598 C C . MET A 1 74 ? 5.081 0.446 8.355 1.00 84.88 74 MET A C 1
ATOM 600 O O . MET A 1 74 ? 4.253 1.160 7.789 1.00 84.88 74 MET A O 1
ATOM 604 N N . ILE A 1 75 ? 5.205 0.399 9.675 1.00 87.75 75 ILE A N 1
ATOM 605 C CA . ILE A 1 75 ? 4.565 1.324 10.601 1.00 87.75 75 ILE A CA 1
ATOM 606 C C . ILE A 1 75 ? 5.495 2.521 10.779 1.00 87.75 75 ILE A C 1
ATOM 608 O O . ILE A 1 75 ? 6.638 2.385 11.228 1.00 87.75 75 ILE A O 1
ATOM 612 N N . LYS A 1 76 ? 4.979 3.703 10.452 1.00 88.94 76 LYS A N 1
ATOM 613 C CA . LYS A 1 76 ? 5.628 4.998 10.628 1.00 88.94 76 LYS A CA 1
ATOM 614 C C . LYS A 1 76 ? 4.948 5.739 11.774 1.00 88.94 76 LYS A C 1
ATOM 616 O O . LYS A 1 76 ? 3.828 6.222 11.630 1.00 88.94 76 LYS A O 1
ATOM 621 N N . SER A 1 77 ? 5.608 5.800 12.929 1.00 82.38 77 SER A N 1
ATOM 622 C CA . SER A 1 77 ? 5.017 6.330 14.171 1.00 82.38 77 SER A CA 1
ATOM 623 C C . SER A 1 77 ? 5.519 7.724 14.580 1.00 82.38 77 SER A C 1
ATOM 625 O O . SER A 1 77 ? 4.836 8.434 15.313 1.00 82.38 77 SER A O 1
ATOM 627 N N . HIS A 1 78 ? 6.709 8.126 14.121 1.00 70.94 78 HIS A N 1
ATOM 628 C CA . HIS A 1 78 ? 7.403 9.371 14.472 1.00 70.94 78 HIS A CA 1
ATOM 629 C C . HIS A 1 78 ? 8.407 9.777 13.373 1.00 70.94 78 HIS A C 1
ATOM 631 O O . HIS A 1 78 ? 8.537 9.115 12.340 1.00 70.94 78 HIS A O 1
ATOM 637 N N . ILE A 1 79 ? 9.156 10.870 13.592 1.00 67.38 79 ILE A N 1
ATOM 638 C CA . ILE A 1 79 ? 10.262 11.263 12.709 1.00 67.38 79 ILE A CA 1
ATOM 639 C C . ILE A 1 79 ? 11.285 10.127 12.686 1.00 67.38 79 ILE A C 1
ATOM 641 O O . ILE A 1 79 ? 11.883 9.790 13.704 1.00 67.38 79 ILE A O 1
ATOM 645 N N . ASN A 1 80 ? 11.509 9.579 11.495 1.00 65.88 80 ASN A N 1
ATOM 646 C CA . ASN A 1 80 ? 12.525 8.571 11.219 1.00 65.88 80 ASN A CA 1
ATOM 647 C C . ASN A 1 80 ? 12.285 7.168 11.819 1.00 65.88 80 ASN A C 1
ATOM 649 O O . ASN A 1 80 ? 13.170 6.324 11.678 1.00 65.88 80 ASN A O 1
ATOM 653 N N . SER A 1 81 ? 11.120 6.883 12.418 1.00 80.06 81 SER A N 1
ATOM 654 C CA . SER A 1 81 ? 10.760 5.517 12.821 1.00 80.06 81 SER A CA 1
ATOM 655 C C . SER A 1 81 ? 10.023 4.800 11.691 1.00 80.06 81 SER A C 1
ATOM 657 O O . SER A 1 81 ? 8.989 5.257 11.212 1.00 80.06 81 SER A O 1
ATOM 659 N N . LEU A 1 82 ? 10.578 3.673 11.253 1.00 83.88 82 LEU A N 1
ATOM 660 C CA . LEU A 1 82 ? 9.931 2.727 10.352 1.00 83.88 82 LEU A CA 1
ATOM 661 C C . LEU A 1 82 ? 10.199 1.342 10.915 1.00 83.88 82 LEU A C 1
ATOM 663 O O . LEU A 1 82 ? 11.355 0.920 10.979 1.00 83.88 82 LEU A O 1
ATOM 667 N N . VAL A 1 83 ? 9.142 0.663 11.342 1.00 83.94 83 VAL A N 1
ATOM 668 C CA . VAL A 1 83 ? 9.226 -0.712 11.840 1.00 83.94 83 VAL A CA 1
ATOM 669 C C . VAL A 1 83 ? 8.355 -1.615 10.975 1.00 83.94 83 VAL A C 1
ATOM 671 O O . VAL A 1 83 ? 7.265 -1.190 10.595 1.00 83.94 83 VAL A O 1
ATOM 674 N N . PRO A 1 84 ? 8.803 -2.829 10.626 1.00 80.75 84 PRO A N 1
ATOM 675 C CA . PRO A 1 84 ? 7.963 -3.783 9.909 1.00 80.75 84 PRO A CA 1
ATOM 676 C C . PRO A 1 84 ? 6.660 -4.040 10.664 1.00 80.75 84 PRO A C 1
ATOM 678 O O . PRO A 1 84 ? 6.687 -4.260 11.874 1.00 80.75 84 PRO A O 1
ATOM 681 N N . LYS A 1 85 ? 5.523 -4.022 9.961 1.00 80.75 85 LYS A N 1
ATOM 682 C CA . LYS A 1 85 ? 4.230 -4.388 10.557 1.00 80.75 85 LYS A CA 1
ATOM 683 C C . LYS A 1 85 ? 4.137 -5.890 10.832 1.00 80.75 85 LYS A C 1
ATOM 685 O O . LYS A 1 85 ? 3.535 -6.297 11.821 1.00 80.75 85 LYS A O 1
ATOM 690 N N . TYR A 1 86 ? 4.729 -6.702 9.958 1.00 76.94 86 TYR A N 1
ATOM 691 C CA . TYR A 1 86 ? 4.734 -8.157 10.060 1.00 76.94 86 TYR A CA 1
ATOM 692 C C . TYR A 1 86 ? 6.164 -8.671 10.225 1.00 76.94 86 TYR A C 1
ATOM 694 O O . TYR A 1 86 ? 7.050 -8.343 9.435 1.00 76.94 86 TYR A O 1
ATOM 702 N N . GLU A 1 87 ? 6.385 -9.493 11.249 1.00 66.31 87 GLU A N 1
ATOM 703 C CA . GLU A 1 87 ? 7.641 -10.216 11.446 1.00 66.31 87 GLU A CA 1
ATOM 704 C C . GLU A 1 87 ? 7.679 -11.444 10.521 1.00 66.31 87 GLU A C 1
ATOM 706 O O . GLU A 1 87 ? 6.681 -12.151 10.389 1.00 66.31 87 GLU A O 1
ATOM 711 N N . GLY A 1 88 ? 8.819 -11.711 9.872 1.00 58.59 88 GLY A N 1
ATOM 712 C CA . GLY A 1 88 ? 9.029 -12.950 9.105 1.00 58.59 88 GLY A CA 1
ATOM 713 C C . GLY A 1 88 ? 9.518 -12.790 7.663 1.00 58.59 88 GLY A C 1
ATOM 714 O O . GLY A 1 88 ? 9.906 -13.784 7.056 1.00 58.59 88 GLY A O 1
ATOM 715 N N . GLU A 1 89 ? 9.571 -11.573 7.117 1.00 53.72 89 GLU A N 1
ATOM 716 C CA . GLU A 1 89 ? 10.155 -11.318 5.793 1.00 53.72 89 GLU A CA 1
ATOM 717 C C . GLU A 1 89 ? 11.561 -10.704 5.894 1.00 53.72 89 GLU A C 1
ATOM 719 O O . GLU A 1 89 ? 11.893 -10.017 6.860 1.00 53.72 89 GLU A O 1
ATOM 724 N N . SER A 1 90 ? 12.418 -10.968 4.900 1.00 49.78 90 SER A N 1
ATOM 725 C CA . SER A 1 90 ? 13.769 -10.391 4.825 1.00 49.78 90 SER A CA 1
ATOM 726 C C . SER A 1 90 ? 13.707 -8.864 4.941 1.00 49.78 90 SER A C 1
ATOM 728 O O . SER A 1 90 ? 12.920 -8.232 4.243 1.00 49.78 90 SER A O 1
ATOM 730 N N . LEU A 1 91 ? 14.579 -8.248 5.751 1.00 48.72 91 LEU A N 1
ATOM 731 C CA . LEU A 1 91 ? 14.667 -6.784 5.902 1.00 48.72 91 LEU A CA 1
ATOM 732 C C . LEU A 1 91 ? 14.776 -6.046 4.558 1.00 48.72 91 LEU A C 1
ATOM 734 O O . LEU A 1 91 ? 14.313 -4.920 4.443 1.00 48.72 91 LEU A O 1
ATOM 738 N N . VAL A 1 92 ? 15.339 -6.679 3.525 1.00 48.09 92 VAL A N 1
ATOM 739 C CA . VAL A 1 92 ? 15.433 -6.105 2.172 1.00 48.09 92 VAL A CA 1
ATOM 740 C C . VAL A 1 92 ? 14.074 -6.085 1.451 1.00 48.09 92 VAL A C 1
ATOM 742 O O . VAL A 1 92 ? 13.805 -5.145 0.705 1.00 48.09 92 VAL A O 1
ATOM 745 N N . ASN A 1 93 ? 13.196 -7.062 1.708 1.00 52.69 93 ASN A N 1
ATOM 746 C CA . ASN A 1 93 ? 11.815 -7.083 1.204 1.00 52.69 93 ASN A CA 1
ATOM 747 C C . ASN A 1 93 ? 10.951 -6.027 1.895 1.00 52.69 93 ASN A C 1
ATOM 749 O O . ASN A 1 93 ? 10.071 -5.445 1.271 1.00 52.69 93 ASN A O 1
ATOM 753 N N . LEU A 1 94 ? 11.228 -5.772 3.176 1.00 57.56 94 LEU A N 1
ATOM 754 C CA . LEU A 1 94 ? 10.468 -4.852 4.021 1.00 57.56 94 LEU A CA 1
ATOM 755 C C . LEU A 1 94 ? 10.602 -3.385 3.591 1.00 57.56 94 LEU A C 1
ATOM 757 O O . LEU A 1 94 ? 9.764 -2.572 3.955 1.00 57.56 94 LEU A O 1
ATOM 761 N N . PHE A 1 95 ? 11.622 -3.035 2.799 1.00 64.38 95 PHE A N 1
ATOM 762 C CA . PHE A 1 95 ? 11.820 -1.650 2.378 1.00 64.38 95 PHE A CA 1
ATOM 763 C C . PHE A 1 95 ? 11.283 -1.309 1.001 1.00 64.38 95 PHE A C 1
ATOM 765 O O . PHE A 1 95 ? 11.107 -0.121 0.784 1.00 64.38 95 PHE A O 1
ATOM 772 N N . TYR A 1 96 ? 11.048 -2.260 0.090 1.00 75.62 96 TYR A N 1
ATOM 773 C CA . TYR A 1 96 ? 10.713 -1.959 -1.309 1.00 75.62 96 TYR A CA 1
ATOM 774 C C . TYR A 1 96 ? 9.405 -2.603 -1.759 1.00 75.62 96 TYR A C 1
ATOM 776 O O . TYR A 1 96 ? 9.225 -3.811 -1.632 1.00 75.62 96 TYR A O 1
ATOM 784 N N . ILE A 1 97 ? 8.533 -1.802 -2.371 1.00 79.31 97 ILE A N 1
ATOM 785 C CA . ILE A 1 97 ? 7.265 -2.218 -2.975 1.00 79.31 97 ILE A CA 1
ATOM 786 C C . ILE A 1 97 ? 7.381 -2.140 -4.492 1.00 79.31 97 ILE A C 1
ATOM 788 O O . ILE A 1 97 ? 7.783 -1.110 -5.034 1.00 79.31 97 ILE A O 1
ATOM 792 N N . VAL A 1 98 ? 7.011 -3.220 -5.183 1.00 80.25 98 VAL A N 1
ATOM 793 C CA . VAL A 1 98 ? 6.976 -3.266 -6.651 1.00 80.25 98 VAL A CA 1
ATOM 794 C C . VAL A 1 98 ? 5.776 -2.473 -7.156 1.00 80.25 98 VAL A C 1
ATOM 796 O O . VAL A 1 98 ? 4.639 -2.766 -6.812 1.00 80.25 98 VAL A O 1
ATOM 799 N N . VAL A 1 99 ? 6.023 -1.481 -8.008 1.00 83.69 99 VAL A N 1
ATOM 800 C CA . VAL A 1 99 ? 4.988 -0.591 -8.564 1.00 83.69 99 VAL A CA 1
ATOM 801 C C . VAL A 1 99 ? 4.812 -0.752 -10.074 1.00 83.69 99 VAL A C 1
ATOM 803 O O . VAL A 1 99 ? 3.869 -0.214 -10.655 1.00 83.69 99 VAL A O 1
ATOM 806 N N . GLY A 1 100 ? 5.704 -1.501 -10.724 1.00 82.38 100 GLY A N 1
ATOM 807 C CA . GLY A 1 100 ? 5.651 -1.756 -12.157 1.00 82.38 100 GLY A CA 1
ATOM 808 C C . GLY A 1 100 ? 6.690 -2.770 -12.621 1.00 82.38 100 GLY A C 1
ATOM 809 O O . GLY A 1 100 ? 7.607 -3.137 -11.888 1.00 82.38 100 GLY A O 1
ATOM 810 N N . THR A 1 101 ? 6.535 -3.217 -13.866 1.00 82.12 101 THR A N 1
ATOM 811 C CA . THR A 1 101 ? 7.483 -4.110 -14.538 1.00 82.12 101 THR A CA 1
ATOM 812 C C . THR A 1 101 ? 7.779 -3.605 -15.940 1.00 82.12 101 THR A C 1
ATOM 814 O O . THR A 1 101 ? 6.852 -3.241 -16.669 1.00 82.12 101 THR A O 1
ATOM 817 N N . HIS A 1 102 ? 9.035 -3.677 -16.359 1.00 79.25 102 HIS A N 1
ATOM 818 C CA . HIS A 1 102 ? 9.457 -3.405 -17.729 1.00 79.25 102 HIS A CA 1
ATOM 819 C C . HIS A 1 102 ? 10.366 -4.522 -18.246 1.00 79.25 102 HIS A C 1
ATOM 821 O O . HIS A 1 102 ? 11.043 -5.204 -17.482 1.00 79.25 102 HIS A O 1
ATOM 827 N N . LYS A 1 103 ? 10.362 -4.739 -19.563 1.00 80.31 103 LYS A N 1
ATOM 828 C CA . LYS A 1 103 ? 11.292 -5.667 -20.215 1.00 80.31 103 LYS A CA 1
ATOM 829 C C . LYS A 1 103 ? 12.445 -4.873 -20.808 1.00 80.31 103 LYS A C 1
ATOM 831 O O . LYS A 1 103 ? 12.215 -4.009 -21.649 1.00 80.31 103 LYS A O 1
ATOM 836 N N . GLU A 1 104 ? 13.670 -5.200 -20.421 1.00 80.50 104 GLU A N 1
ATOM 837 C CA . GLU A 1 104 ? 14.877 -4.603 -20.989 1.00 80.50 104 GLU A CA 1
ATOM 838 C C . GLU A 1 104 ? 15.882 -5.701 -21.339 1.00 80.50 104 GLU A C 1
ATOM 840 O O . GLU A 1 104 ? 16.239 -6.526 -20.501 1.00 80.50 104 GLU A O 1
ATOM 845 N N . LYS A 1 105 ? 16.324 -5.735 -22.605 1.00 80.31 105 LYS A N 1
ATOM 846 C CA . LYS A 1 105 ? 17.333 -6.686 -23.116 1.00 80.31 105 LYS A CA 1
ATOM 847 C C . LYS A 1 105 ? 17.052 -8.161 -22.764 1.00 80.31 105 LYS A C 1
ATOM 849 O O . LYS A 1 105 ? 17.972 -8.927 -22.508 1.00 80.31 105 LYS A O 1
ATOM 854 N N . GLY A 1 106 ? 15.776 -8.555 -22.756 1.00 78.62 106 GLY A N 1
ATOM 855 C CA . GLY A 1 106 ? 15.342 -9.924 -22.445 1.00 78.62 106 GLY A CA 1
ATOM 856 C C . GLY A 1 106 ? 15.143 -10.223 -20.954 1.00 78.62 106 GLY A C 1
ATOM 857 O O . GLY A 1 106 ? 14.583 -11.267 -20.635 1.00 78.62 106 GLY A O 1
ATOM 858 N N . ASN A 1 107 ? 15.507 -9.301 -20.058 1.00 76.62 107 ASN A N 1
ATOM 859 C CA . ASN A 1 107 ? 15.289 -9.421 -18.618 1.00 76.62 107 ASN A CA 1
ATOM 860 C C . ASN A 1 107 ? 14.034 -8.657 -18.179 1.00 76.62 107 ASN A C 1
ATOM 862 O O . ASN A 1 107 ? 13.672 -7.635 -18.769 1.00 76.62 107 ASN A O 1
ATOM 866 N N . THR A 1 108 ? 13.381 -9.153 -17.126 1.00 78.94 108 THR A N 1
ATOM 867 C CA . THR A 1 108 ? 12.306 -8.422 -16.443 1.00 78.94 108 THR A CA 1
ATOM 868 C C . THR A 1 108 ? 12.928 -7.554 -15.364 1.00 78.94 108 THR A C 1
A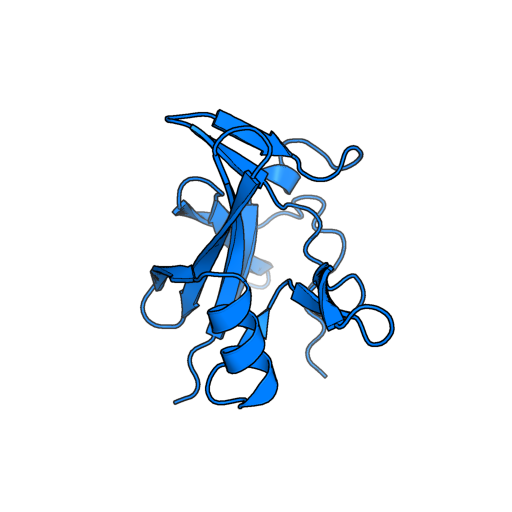TOM 870 O O . THR A 1 108 ? 13.628 -8.051 -14.487 1.00 78.94 108 THR A O 1
ATOM 873 N N . LEU A 1 109 ? 12.668 -6.261 -15.447 1.00 81.88 109 LEU A N 1
ATOM 874 C CA . LEU A 1 109 ? 13.034 -5.272 -14.456 1.00 81.88 109 LEU A CA 1
ATOM 875 C C . LEU A 1 109 ? 11.795 -4.861 -13.673 1.00 81.88 109 LEU A C 1
ATOM 877 O O . LEU A 1 109 ? 10.714 -4.683 -14.242 1.00 81.88 109 LEU A O 1
ATOM 881 N N . TYR A 1 110 ? 11.978 -4.668 -12.375 1.00 81.81 110 TYR A N 1
ATOM 882 C CA . TYR A 1 110 ? 10.927 -4.22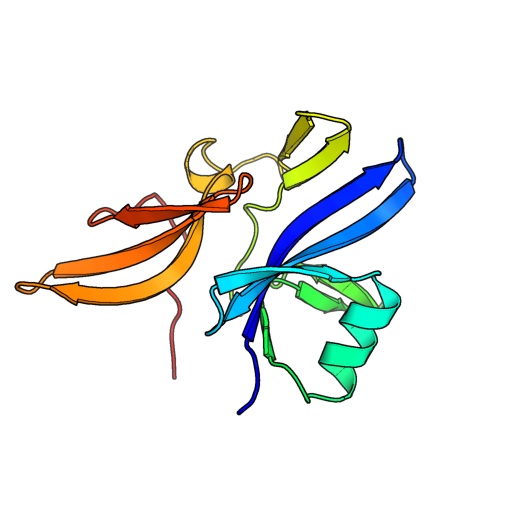2 -11.473 1.00 81.81 110 TYR A CA 1
ATOM 883 C C . TYR A 1 110 ? 11.182 -2.770 -11.088 1.00 81.81 110 TYR A C 1
ATOM 885 O O . TYR A 1 110 ? 12.260 -2.437 -10.588 1.00 81.81 110 TYR A O 1
ATOM 893 N N . ASP A 1 111 ? 10.194 -1.912 -11.330 1.00 85.12 111 ASP A N 1
ATOM 894 C CA . ASP A 1 111 ? 10.166 -0.570 -10.760 1.00 85.12 111 ASP A CA 1
ATOM 895 C C . ASP A 1 111 ? 9.704 -0.705 -9.310 1.00 85.12 111 ASP A C 1
ATOM 897 O O . ASP A 1 111 ? 8.641 -1.273 -9.040 1.00 85.12 111 ASP A O 1
ATOM 901 N N . VAL A 1 112 ? 10.511 -0.203 -8.379 1.00 84.38 112 VAL A N 1
ATOM 902 C CA . VAL A 1 112 ? 10.243 -0.298 -6.944 1.00 84.38 112 VAL A CA 1
ATOM 903 C C . VAL A 1 112 ? 10.250 1.078 -6.295 1.00 84.38 112 VAL A C 1
ATOM 905 O O . VAL A 1 112 ? 10.988 1.975 -6.714 1.00 84.38 112 VAL A O 1
ATOM 908 N N . ILE A 1 113 ? 9.442 1.234 -5.250 1.00 85.69 113 ILE A N 1
ATOM 909 C CA . ILE A 1 113 ? 9.493 2.378 -4.343 1.00 85.69 113 ILE A CA 1
ATOM 910 C C . ILE A 1 113 ? 9.842 1.918 -2.938 1.00 85.69 113 ILE A C 1
ATOM 912 O O . ILE A 1 113 ? 9.319 0.904 -2.480 1.00 85.69 113 ILE A O 1
ATOM 916 N N . SER A 1 114 ? 10.713 2.659 -2.252 1.00 84.31 114 SER A N 1
ATOM 917 C CA . SER A 1 114 ? 11.023 2.364 -0.863 1.00 84.31 114 SER A CA 1
ATOM 918 C C . SER A 1 114 ? 9.996 2.938 0.118 1.00 84.31 114 SER A C 1
ATOM 920 O O . SER A 1 114 ? 9.308 3.911 -0.191 1.00 84.31 114 SER A O 1
ATOM 922 N N . SER A 1 115 ? 9.958 2.444 1.356 1.00 82.56 115 SER A N 1
ATOM 923 C CA . SER A 1 115 ? 9.179 3.052 2.454 1.00 82.56 115 SER A CA 1
ATOM 924 C C . SER A 1 115 ? 9.601 4.495 2.781 1.00 82.56 115 SER A C 1
ATOM 926 O O . SER A 1 115 ? 8.898 5.198 3.506 1.00 82.56 115 SER A O 1
ATOM 928 N N . ARG A 1 116 ? 10.751 4.945 2.251 1.00 84.06 116 ARG A N 1
ATOM 929 C CA . ARG A 1 116 ? 11.261 6.329 2.299 1.00 84.06 116 ARG A CA 1
ATOM 930 C C . ARG A 1 116 ? 11.156 7.049 0.948 1.00 84.06 116 ARG A C 1
ATOM 932 O O . ARG A 1 116 ? 11.783 8.086 0.752 1.00 84.06 116 ARG A O 1
ATOM 939 N N . TYR A 1 117 ? 10.358 6.499 0.037 1.00 84.38 117 TYR A N 1
ATOM 940 C CA . TYR A 1 117 ? 9.993 7.047 -1.271 1.00 84.38 117 TYR A CA 1
ATOM 941 C C . TYR A 1 117 ? 11.130 7.148 -2.291 1.00 84.38 117 TYR A C 1
ATOM 943 O O . TYR A 1 117 ? 11.012 7.852 -3.297 1.00 84.38 117 TYR A O 1
ATOM 951 N N . GLU A 1 118 ? 12.222 6.418 -2.074 1.00 84.44 118 GLU A N 1
ATOM 952 C CA . GLU A 1 118 ? 13.251 6.255 -3.095 1.00 84.44 118 GLU A CA 1
ATOM 953 C C . GLU A 1 118 ? 12.692 5.408 -4.238 1.00 84.44 118 GLU A C 1
ATOM 955 O O . GLU A 1 118 ? 12.168 4.319 -4.008 1.00 84.44 118 GLU A O 1
ATOM 960 N N . ARG A 1 119 ? 12.811 5.900 -5.472 1.00 84.81 119 ARG A N 1
ATOM 961 C CA . ARG A 1 119 ? 12.427 5.153 -6.671 1.00 84.81 119 ARG A CA 1
ATOM 962 C C . ARG A 1 119 ? 13.669 4.496 -7.249 1.00 84.81 119 ARG A C 1
ATOM 964 O O . ARG A 1 119 ? 14.649 5.187 -7.514 1.00 84.81 119 ARG A O 1
ATOM 971 N N . SER A 1 120 ? 13.606 3.195 -7.489 1.00 82.75 120 SER A N 1
ATOM 972 C CA . SER A 1 120 ? 14.723 2.440 -8.053 1.00 82.75 120 SER A CA 1
ATOM 973 C C . SER A 1 120 ? 14.237 1.375 -9.036 1.00 82.75 120 SER A C 1
ATOM 975 O O . SER A 1 120 ? 13.036 1.139 -9.187 1.00 82.75 120 SER A O 1
ATOM 977 N N . ARG A 1 121 ? 15.185 0.750 -9.734 1.00 79.31 121 ARG A N 1
ATOM 978 C CA . ARG A 1 121 ? 14.952 -0.354 -10.669 1.00 79.31 121 ARG A CA 1
ATOM 979 C C . ARG A 1 121 ? 15.878 -1.502 -10.330 1.00 79.31 121 ARG A C 1
ATOM 981 O O . ARG A 1 121 ? 17.074 -1.290 -10.149 1.00 79.31 121 ARG A O 1
ATOM 988 N N . THR A 1 122 ? 15.342 -2.716 -10.285 1.00 72.69 122 THR A N 1
ATOM 989 C CA . THR A 1 122 ? 16.132 -3.909 -9.964 1.00 72.69 122 THR A CA 1
ATOM 990 C C . THR A 1 122 ? 15.885 -5.049 -10.949 1.00 72.69 122 THR A C 1
ATOM 992 O O . THR A 1 122 ? 14.752 -5.285 -11.372 1.00 72.69 122 THR A O 1
ATOM 995 N N . TYR A 1 123 ? 16.976 -5.729 -11.327 1.00 60.50 123 TYR A N 1
ATOM 996 C CA . TYR A 1 123 ? 17.011 -6.894 -12.227 1.00 60.50 123 TYR A CA 1
ATOM 997 C C . TYR A 1 123 ? 16.768 -8.214 -11.497 1.00 60.50 123 TYR A C 1
ATOM 999 O O . TYR A 1 123 ? 16.360 -9.193 -12.116 1.00 60.50 123 TYR A O 1
ATOM 1007 N N . ASN A 1 124 ? 17.064 -8.257 -10.197 1.00 54.62 124 ASN A N 1
ATOM 1008 C CA . ASN A 1 124 ? 16.995 -9.482 -9.421 1.00 54.62 124 ASN A CA 1
ATOM 1009 C C . ASN A 1 124 ? 15.669 -9.589 -8.690 1.00 54.62 124 ASN A C 1
ATOM 1011 O O . ASN A 1 124 ? 15.115 -8.596 -8.211 1.00 54.62 124 ASN A O 1
ATOM 1015 N N . HIS A 1 125 ? 15.260 -10.843 -8.512 1.00 48.81 125 HIS A N 1
ATOM 1016 C CA . HIS A 1 125 ? 14.494 -11.251 -7.358 1.00 48.81 125 HIS A CA 1
ATOM 1017 C C . HIS A 1 125 ? 15.219 -10.725 -6.094 1.00 48.81 125 HIS A C 1
ATOM 1019 O O . HIS A 1 125 ? 16.006 -11.423 -5.464 1.00 48.81 125 HIS A O 1
ATOM 1025 N N . ILE A 1 126 ? 14.859 -9.518 -5.633 1.00 47.44 126 ILE A N 1
ATOM 1026 C CA . ILE A 1 126 ? 14.431 -9.404 -4.232 1.00 47.44 126 ILE A CA 1
ATOM 1027 C C . ILE A 1 126 ? 13.571 -10.664 -4.020 1.00 47.44 126 ILE A C 1
ATOM 1029 O O . ILE A 1 126 ? 12.885 -11.063 -4.964 1.00 47.44 126 ILE A O 1
ATOM 1033 N N . ASN A 1 127 ? 13.616 -11.371 -2.896 1.00 41.31 127 ASN A N 1
ATOM 1034 C CA . ASN A 1 127 ? 12.643 -12.447 -2.674 1.00 41.31 127 ASN A CA 1
ATOM 1035 C C . ASN A 1 127 ? 11.243 -11.805 -2.519 1.00 41.31 127 ASN A C 1
ATOM 1037 O O . ASN A 1 127 ? 10.623 -11.923 -1.475 1.00 41.31 127 ASN A O 1
ATOM 1041 N N . VAL A 1 128 ? 10.767 -11.074 -3.536 1.00 42.97 128 VAL A N 1
ATOM 1042 C CA . VAL A 1 128 ? 9.399 -10.754 -3.867 1.00 42.97 128 VAL A CA 1
ATOM 1043 C C . VAL A 1 128 ? 8.786 -12.128 -4.035 1.00 42.97 128 VAL A C 1
ATOM 1045 O O . VAL A 1 128 ? 8.753 -12.704 -5.125 1.00 42.97 128 VAL A O 1
ATOM 1048 N N . GLY A 1 129 ? 8.390 -12.724 -2.913 1.00 32.84 129 GLY A N 1
ATOM 1049 C CA . GLY A 1 129 ? 7.296 -13.656 -2.971 1.00 32.84 129 GLY A CA 1
ATOM 1050 C C . GLY A 1 129 ? 6.224 -12.916 -3.750 1.00 32.84 129 GLY A C 1
ATOM 1051 O O . GLY A 1 129 ? 5.782 -11.864 -3.320 1.00 32.84 129 GLY A O 1
ATOM 1052 N N . TYR A 1 130 ? 5.835 -13.448 -4.898 1.00 42.19 130 TYR A N 1
ATOM 1053 C CA . TYR A 1 130 ? 4.639 -13.022 -5.617 1.00 42.19 130 TYR A CA 1
ATOM 1054 C C . TYR A 1 130 ? 4.850 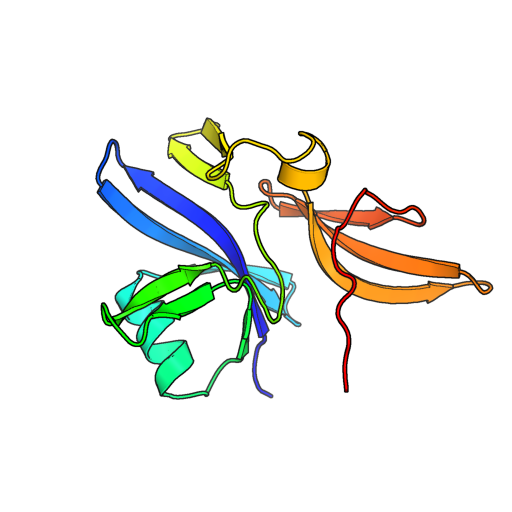-11.807 -6.538 1.00 42.19 130 TYR A C 1
ATOM 1056 O O . TYR A 1 130 ? 4.597 -10.641 -6.255 1.00 42.19 130 TYR A O 1
ATOM 1064 N N . THR A 1 131 ? 5.295 -12.153 -7.742 1.00 38.66 131 THR A N 1
ATOM 1065 C CA . THR A 1 131 ? 5.076 -11.412 -8.979 1.00 38.66 131 THR A CA 1
ATOM 1066 C C . THR A 1 131 ? 3.582 -11.167 -9.208 1.00 38.66 131 THR A C 1
ATOM 1068 O O . THR A 1 131 ? 2.774 -12.093 -9.147 1.00 38.66 131 THR A O 1
ATOM 1071 N N . TYR A 1 132 ? 3.236 -9.929 -9.566 1.00 37.50 132 TYR A N 1
ATOM 1072 C CA . TYR A 1 132 ? 1.934 -9.528 -10.101 1.00 37.50 132 TYR A CA 1
ATOM 1073 C C . TYR A 1 132 ? 1.534 -10.432 -11.283 1.00 37.50 132 TYR A C 1
ATOM 1075 O O . TYR A 1 132 ? 2.034 -10.272 -12.398 1.00 37.50 132 TYR A O 1
ATOM 1083 N N . ASN A 1 133 ? 0.633 -11.391 -11.052 1.00 33.16 133 ASN A N 1
ATOM 1084 C CA . ASN A 1 133 ? 0.003 -12.159 -12.122 1.00 33.16 133 ASN A CA 1
ATOM 1085 C C . ASN A 1 133 ? -1.199 -11.374 -12.643 1.00 33.16 133 ASN A C 1
ATOM 1087 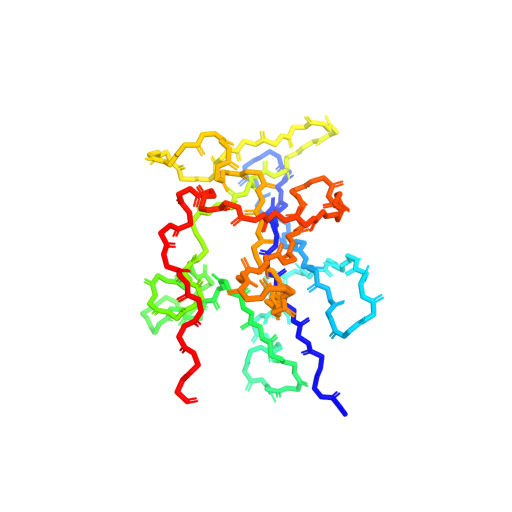O O . ASN A 1 133 ? -2.301 -11.442 -12.103 1.00 33.16 133 ASN A O 1
ATOM 1091 N N . LYS A 1 134 ? -0.981 -10.626 -13.723 1.00 33.72 134 LYS A N 1
ATOM 1092 C CA . LYS A 1 134 ? -2.071 -10.079 -14.528 1.00 33.72 134 LYS A CA 1
ATOM 1093 C C . LYS A 1 134 ? -2.696 -11.237 -15.317 1.00 33.72 134 LYS A C 1
ATOM 1095 O O . LYS A 1 134 ? -2.027 -11.786 -16.192 1.00 33.72 134 LYS A O 1
ATOM 1100 N N . LYS A 1 135 ? -3.929 -11.631 -14.987 1.00 31.86 135 LYS A N 1
ATOM 1101 C CA . LYS A 1 135 ? -4.804 -12.299 -15.965 1.00 31.86 135 LYS A CA 1
ATOM 1102 C C . LYS A 1 135 ? -5.281 -11.278 -16.992 1.00 31.86 135 LYS A C 1
ATOM 1104 O O . LYS A 1 135 ? -5.478 -10.104 -16.599 1.00 31.86 135 LYS A O 1
#

Radius of gyration: 14.75 Å; chains: 1; bounding box: 34×25×43 Å

Foldseek 3Di:
DAKEWEWAEWEAAVPRTQFTWTQIPPVRDIDTDHQVRVLVCVVVVSHHYAQWDQDPVPRGTDGPCDAQRDQLYWYDHDVPDTDRPDPDADPVSNFWGFPDWDDDPNAIKTFIAGSVGDTDIDRDPPVPPDDRDDD

Sequence (135 aa):
MCRKLIVTNELFLGSRQLGYELYSLPKGEVVEFTEKQLRDCIIHGKDEVYGVIISEDTGELIPDEQGFYCRNWMIKSHINSLVPKYEGESLVNLFYIVVGTHKEKGNTLYDVISSRYERSRTYNHINVGYTYNKK

pLDDT: mean 79.43, std 16.48, range [31.86, 96.0]